Protein AF-A0A7V2SXX9-F1 (afdb_monomer_lite)

Secondary structure (DSSP, 8-state):
------------------------------------PPPHHHHHHHHHTT-EETTEETTSBPPHHHHHHHHHSEE---STTEEEEEETTEEEEEETTT-BEEEEEE--S---HHHHHHHHHHHHHHH-SPPS---TT--EEEEETTEE--TTS-HHHHHHHH-GGG--EEEE-

Radius of gyration: 22.62 Å; chains: 1; bounding box: 59×71×37 Å

Structure (mmCIF, N/CA/C/O backbone):
data_AF-A0A7V2SXX9-F1
#
_entry.id   AF-A0A7V2SXX9-F1
#
loop_
_atom_site.group_PDB
_atom_site.id
_atom_site.type_symbol
_atom_site.label_atom_id
_atom_site.label_alt_id
_atom_site.label_comp_id
_atom_site.label_asym_id
_atom_site.label_entity_id
_atom_site.label_seq_id
_atom_site.pdbx_PDB_ins_code
_atom_site.Cartn_x
_atom_site.Cartn_y
_atom_site.Cartn_z
_atom_site.occupancy
_atom_site.B_iso_or_equiv
_atom_site.auth_seq_id
_atom_site.auth_comp_id
_atom_site.auth_asym_id
_atom_site.auth_atom_id
_atom_site.pdbx_PDB_model_num
ATOM 1 N N . MET A 1 1 ? 40.581 57.495 -13.119 1.00 46.25 1 MET A N 1
ATOM 2 C CA . MET A 1 1 ? 40.027 56.381 -13.922 1.00 46.25 1 MET A CA 1
ATOM 3 C C . MET A 1 1 ? 39.264 55.454 -12.995 1.00 46.25 1 MET A C 1
ATOM 5 O O . MET A 1 1 ? 39.861 54.892 -12.086 1.00 46.25 1 MET A O 1
ATOM 9 N N . GLY A 1 2 ? 37.937 55.443 -13.142 1.00 42.16 2 GLY A N 1
ATOM 10 C CA . GLY A 1 2 ? 36.988 54.816 -12.222 1.00 42.16 2 GLY A CA 1
ATOM 11 C C . GLY A 1 2 ? 37.025 53.291 -12.258 1.00 42.16 2 GLY A C 1
ATOM 12 O O . GLY A 1 2 ? 37.187 52.682 -13.313 1.00 42.16 2 GLY A O 1
ATOM 13 N N . LYS A 1 3 ? 36.876 52.692 -11.077 1.00 48.25 3 LYS A N 1
ATOM 14 C CA . LYS A 1 3 ? 36.782 51.250 -10.861 1.00 48.25 3 LYS A CA 1
ATOM 15 C C . LYS A 1 3 ? 35.372 50.950 -10.355 1.00 48.25 3 LYS A C 1
ATOM 17 O O . LYS A 1 3 ? 35.156 50.867 -9.150 1.00 48.25 3 LYS A O 1
ATOM 22 N N . ASP A 1 4 ? 34.423 50.803 -11.275 1.00 49.88 4 ASP A N 1
ATOM 23 C CA . ASP A 1 4 ? 33.046 50.426 -10.945 1.00 49.88 4 ASP A CA 1
ATOM 24 C C . ASP A 1 4 ? 32.873 48.902 -10.914 1.00 49.88 4 ASP A C 1
ATOM 26 O O . ASP A 1 4 ? 32.734 48.212 -11.918 1.00 49.88 4 ASP A O 1
ATOM 30 N N . MET A 1 5 ? 32.959 48.376 -9.694 1.00 47.44 5 MET A N 1
ATOM 31 C CA . MET A 1 5 ? 31.846 47.740 -8.984 1.00 47.44 5 MET A CA 1
ATOM 32 C C . MET A 1 5 ? 30.795 46.967 -9.811 1.00 47.44 5 MET A C 1
ATOM 34 O O . MET A 1 5 ? 29.835 47.555 -10.291 1.00 47.44 5 MET A O 1
ATOM 38 N N . ARG A 1 6 ? 30.843 45.624 -9.757 1.00 45.94 6 ARG A N 1
ATOM 39 C CA . ARG A 1 6 ? 29.652 44.785 -9.485 1.00 45.94 6 ARG A CA 1
ATOM 40 C C . ARG A 1 6 ? 30.017 43.593 -8.601 1.00 45.94 6 ARG A C 1
ATOM 42 O O . ARG A 1 6 ? 30.535 42.578 -9.052 1.00 45.94 6 ARG A O 1
ATOM 49 N N . ARG A 1 7 ? 29.717 43.747 -7.309 1.00 45.56 7 ARG A N 1
ATOM 50 C CA . ARG A 1 7 ? 29.509 42.651 -6.357 1.00 45.56 7 ARG A CA 1
ATOM 51 C C . ARG A 1 7 ? 28.133 42.053 -6.651 1.00 45.56 7 ARG A C 1
ATOM 53 O O . ARG A 1 7 ? 27.142 42.737 -6.404 1.00 45.56 7 ARG A O 1
ATOM 60 N N . ASN A 1 8 ? 28.053 40.807 -7.110 1.00 40.28 8 ASN A N 1
ATOM 61 C CA . ASN A 1 8 ? 26.793 40.071 -7.031 1.00 40.28 8 ASN A CA 1
ATOM 62 C C . ASN A 1 8 ? 26.689 39.423 -5.652 1.00 40.28 8 ASN A C 1
ATOM 64 O O . ASN A 1 8 ? 27.526 38.622 -5.243 1.00 40.28 8 ASN A O 1
ATOM 68 N N . LYS A 1 9 ? 25.684 39.890 -4.913 1.00 38.94 9 LYS A N 1
ATOM 69 C CA . LYS A 1 9 ? 25.342 39.468 -3.562 1.00 38.94 9 LYS A CA 1
ATOM 70 C C . LYS A 1 9 ? 24.629 38.115 -3.591 1.00 38.94 9 LYS A C 1
ATOM 72 O O . LYS A 1 9 ? 23.892 37.792 -4.514 1.00 38.94 9 LYS A O 1
ATOM 77 N N . ILE A 1 10 ? 24.879 37.386 -2.515 1.00 48.47 10 ILE A N 1
ATOM 78 C CA . ILE A 1 10 ? 24.287 36.132 -2.065 1.00 48.47 10 ILE A CA 1
ATOM 79 C C . ILE A 1 10 ? 22.757 36.266 -1.984 1.00 48.47 10 ILE A C 1
ATOM 81 O O . ILE A 1 10 ? 22.265 37.270 -1.471 1.00 48.47 10 ILE A O 1
ATOM 85 N N . VAL A 1 11 ? 22.019 35.230 -2.394 1.00 40.06 11 VAL A N 1
ATOM 86 C CA . VAL A 1 11 ? 20.637 35.005 -1.943 1.00 40.06 11 VAL A CA 1
ATOM 87 C C . VAL A 1 11 ? 20.553 33.584 -1.381 1.00 40.06 11 VAL A C 1
ATOM 89 O O . VAL A 1 11 ? 20.564 32.630 -2.158 1.00 40.06 11 VAL A O 1
ATOM 92 N N . PRO A 1 12 ? 20.491 33.398 -0.051 1.00 40.50 12 PRO A N 1
ATOM 93 C CA . PRO A 1 12 ? 20.003 32.154 0.512 1.00 40.50 12 PRO A CA 1
ATOM 94 C C . PRO A 1 12 ? 18.475 32.198 0.416 1.00 40.50 12 PRO A C 1
ATOM 96 O O . PRO A 1 12 ? 17.836 33.084 0.984 1.00 40.50 12 PRO A O 1
ATOM 99 N N . LEU A 1 13 ? 17.881 31.273 -0.335 1.00 33.53 13 LEU A N 1
ATOM 100 C CA . LEU A 1 13 ? 16.430 31.124 -0.383 1.00 33.53 13 LEU A CA 1
ATOM 101 C C . LEU A 1 13 ? 15.971 30.509 0.947 1.00 33.53 13 LEU A C 1
ATOM 103 O O . LEU A 1 13 ? 15.867 29.295 1.096 1.00 33.53 13 LEU A O 1
ATOM 107 N N . ALA A 1 14 ? 15.768 31.371 1.941 1.00 34.66 14 ALA A N 1
ATOM 108 C CA . ALA A 1 14 ? 15.063 31.041 3.164 1.00 34.66 14 ALA A CA 1
ATOM 109 C C . ALA A 1 14 ? 13.606 30.735 2.797 1.00 34.66 14 ALA A C 1
ATOM 111 O O . ALA A 1 14 ? 12.872 31.615 2.346 1.00 34.66 14 ALA A O 1
ATOM 112 N N . ILE A 1 15 ? 13.195 29.477 2.948 1.00 33.88 15 ILE A N 1
ATOM 113 C CA . ILE A 1 15 ? 11.790 29.101 2.815 1.00 33.88 15 ILE A CA 1
ATOM 114 C C . ILE A 1 15 ? 11.061 29.601 4.065 1.00 33.88 15 ILE A C 1
ATOM 116 O O . ILE A 1 15 ? 11.401 29.263 5.197 1.00 33.88 15 ILE A O 1
ATOM 120 N N . LEU A 1 16 ? 10.090 30.467 3.804 1.00 28.20 16 LEU A N 1
ATOM 121 C CA . LEU A 1 16 ? 9.235 31.177 4.738 1.00 28.20 16 LEU A CA 1
ATOM 122 C C . LEU A 1 16 ? 8.385 30.191 5.561 1.00 28.20 16 LEU A C 1
ATOM 124 O O . LEU A 1 16 ? 7.586 29.441 5.003 1.00 28.20 16 LEU A O 1
ATOM 128 N N . ILE A 1 17 ? 8.520 30.221 6.887 1.00 36.28 17 ILE A N 1
ATOM 129 C CA . ILE A 1 17 ? 7.541 29.638 7.812 1.00 36.28 17 ILE A CA 1
ATOM 130 C C . ILE A 1 17 ? 6.468 30.704 8.043 1.00 36.28 17 ILE A C 1
ATOM 132 O O . ILE A 1 17 ? 6.741 31.729 8.664 1.00 36.28 17 ILE A O 1
ATOM 136 N N . ALA A 1 18 ? 5.255 30.471 7.545 1.00 28.77 18 ALA A N 1
ATOM 137 C CA . ALA A 1 18 ? 4.092 31.285 7.877 1.00 28.77 18 ALA A CA 1
ATOM 138 C C . ALA A 1 18 ? 3.266 30.570 8.956 1.00 28.77 18 ALA A C 1
ATOM 140 O O . ALA A 1 18 ? 2.564 29.600 8.681 1.00 28.77 18 ALA A O 1
ATOM 141 N N . ILE A 1 19 ? 3.373 31.058 10.193 1.00 41.44 19 ILE A N 1
ATOM 142 C CA . ILE A 1 19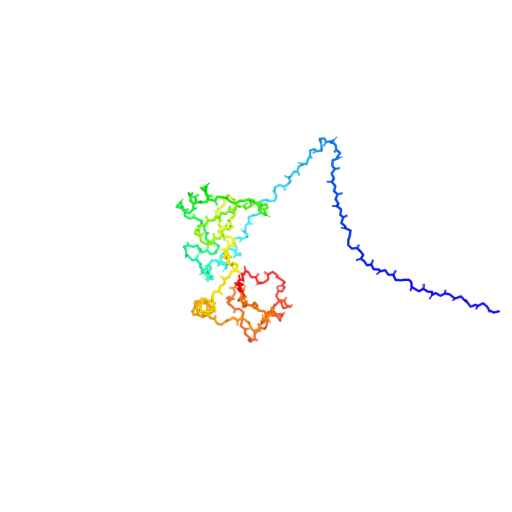 ? 2.403 30.809 11.265 1.00 41.44 19 ILE A CA 1
ATOM 143 C C . ILE A 1 19 ? 1.340 31.902 11.141 1.00 41.44 19 ILE A C 1
ATOM 145 O O . ILE A 1 19 ? 1.677 33.084 11.153 1.00 41.44 19 ILE A O 1
ATOM 149 N N . LEU A 1 20 ? 0.067 31.522 11.041 1.00 29.77 20 LEU A N 1
ATOM 150 C CA . LEU A 1 20 ? -1.057 32.458 11.041 1.00 29.77 20 LEU A CA 1
ATOM 151 C C . LEU A 1 20 ? -2.074 32.014 12.094 1.00 29.77 20 LEU A C 1
ATOM 153 O O . LEU A 1 20 ? -2.751 31.003 11.926 1.00 29.77 20 LEU A O 1
ATOM 157 N N . PHE A 1 21 ? -2.167 32.787 13.179 1.00 34.12 21 PHE A N 1
ATOM 158 C CA . PHE A 1 21 ? -3.283 32.750 14.120 1.00 34.12 21 PHE A CA 1
ATOM 159 C C . PHE A 1 21 ? -4.066 34.073 14.041 1.00 34.12 21 PHE A C 1
ATOM 161 O O . PHE A 1 21 ? -3.534 35.139 14.329 1.00 34.12 21 PHE A O 1
ATOM 168 N N . ILE A 1 22 ? -5.342 33.912 13.670 1.00 42.69 22 ILE A N 1
ATOM 169 C CA . ILE A 1 22 ? -6.562 34.669 14.009 1.00 42.69 22 ILE A CA 1
ATOM 170 C C . ILE A 1 22 ? -6.659 36.144 13.582 1.00 42.69 22 ILE A C 1
ATOM 172 O O . ILE A 1 22 ? -6.165 37.055 14.236 1.00 42.69 22 ILE A O 1
ATOM 176 N N . GLY A 1 23 ? -7.513 36.366 12.580 1.00 32.94 23 GLY A N 1
ATOM 177 C CA . GLY A 1 23 ? -8.318 37.574 12.418 1.00 32.94 23 GLY A CA 1
ATOM 178 C C . GLY A 1 23 ? -9.747 37.159 12.062 1.00 32.94 23 GLY A C 1
ATOM 179 O O . GLY A 1 23 ? -9.972 36.510 11.044 1.00 32.94 23 GLY A O 1
ATOM 180 N N . ASN A 1 24 ? -10.695 37.471 12.943 1.00 50.12 24 ASN A N 1
ATOM 181 C CA . ASN A 1 24 ? -12.099 37.078 12.869 1.00 50.12 24 ASN A CA 1
ATOM 182 C C . ASN A 1 24 ? -12.809 37.818 11.718 1.00 50.12 24 ASN A C 1
ATOM 184 O O . ASN A 1 24 ? -13.173 38.982 11.861 1.00 50.12 24 ASN A O 1
ATOM 188 N N . THR A 1 25 ? -12.999 37.157 10.577 1.00 43.69 25 THR A N 1
ATOM 189 C CA . THR A 1 25 ? -13.922 37.600 9.521 1.00 43.69 25 THR A CA 1
ATOM 190 C C . THR A 1 25 ? -14.686 36.382 9.004 1.00 43.69 25 THR A C 1
ATOM 192 O O . THR A 1 25 ? -14.063 35.341 8.778 1.00 43.69 25 THR A O 1
ATOM 195 N N . PRO A 1 26 ? -16.018 36.453 8.814 1.00 45.38 26 PRO A N 1
ATOM 196 C CA . PRO A 1 26 ? -16.757 35.388 8.158 1.00 45.38 26 PRO A CA 1
ATOM 197 C C . PRO A 1 26 ? -16.510 35.513 6.654 1.00 45.38 26 PRO A C 1
ATOM 199 O O . PRO A 1 26 ? -17.346 35.998 5.896 1.00 45.38 26 PRO A O 1
ATOM 202 N N . LEU A 1 27 ? -15.315 35.120 6.218 1.00 41.69 27 LEU A N 1
ATOM 203 C CA . LEU A 1 27 ? -15.075 34.858 4.813 1.00 41.69 27 LEU A CA 1
ATOM 204 C C . LEU A 1 27 ? -15.810 33.551 4.517 1.00 41.69 27 LEU A C 1
ATOM 206 O O . LEU A 1 27 ? -15.407 32.493 5.004 1.00 41.69 27 LEU A O 1
ATOM 210 N N . LEU A 1 28 ? -16.916 33.631 3.768 1.00 44.75 28 LEU A N 1
ATOM 211 C CA . LEU A 1 28 ? -17.503 32.469 3.108 1.00 44.75 28 LEU A CA 1
ATOM 212 C C . LEU A 1 28 ? -16.416 31.866 2.212 1.00 44.75 28 LEU A C 1
ATOM 214 O O . LEU A 1 28 ? -16.252 32.234 1.051 1.00 44.75 28 LEU A O 1
ATOM 218 N N . SER A 1 29 ? -15.635 30.954 2.780 1.00 44.16 29 SER A N 1
ATOM 219 C CA . SER A 1 29 ? -14.837 30.025 2.013 1.00 44.16 29 SER A CA 1
ATOM 220 C C . SER A 1 29 ? -15.845 29.079 1.384 1.00 44.16 29 SER A C 1
ATOM 222 O O . SER A 1 29 ? -16.370 28.176 2.035 1.00 44.16 29 SER A O 1
ATOM 224 N N . ALA A 1 30 ? -16.168 29.326 0.116 1.00 43.25 30 ALA A N 1
ATOM 225 C CA . ALA A 1 30 ? -16.603 28.256 -0.755 1.00 43.25 30 ALA A CA 1
ATOM 226 C C . ALA A 1 30 ? -15.429 27.273 -0.807 1.00 43.25 30 ALA A C 1
ATOM 228 O O . ALA A 1 30 ? -14.519 27.406 -1.624 1.00 43.25 30 ALA A O 1
ATOM 229 N N . ALA A 1 31 ? -15.404 26.345 0.150 1.00 37.00 31 ALA A N 1
ATOM 230 C CA . ALA A 1 31 ? -14.594 25.155 0.068 1.00 37.00 31 ALA A CA 1
ATOM 231 C C . ALA A 1 31 ? -15.108 24.419 -1.165 1.00 37.00 31 ALA A C 1
ATOM 233 O O . ALA A 1 31 ? -16.109 23.711 -1.111 1.00 37.00 31 ALA A O 1
ATOM 234 N N . SER A 1 32 ? -14.473 24.665 -2.307 1.00 37.81 32 SER A N 1
ATOM 235 C CA . SER A 1 32 ? -14.586 23.797 -3.461 1.00 37.81 32 SER A CA 1
ATOM 236 C C . SER A 1 32 ? -14.103 22.432 -2.993 1.00 37.81 32 SER A C 1
ATOM 238 O O . SER A 1 32 ? -12.900 22.188 -2.877 1.00 37.81 32 SER A O 1
ATOM 240 N N . THR A 1 33 ? -15.059 21.584 -2.621 1.00 40.62 33 THR A N 1
ATOM 241 C CA . THR A 1 33 ? -14.867 20.160 -2.419 1.00 40.62 33 THR A CA 1
ATOM 242 C C . THR A 1 33 ? -14.393 19.629 -3.758 1.00 40.62 33 THR A C 1
ATOM 244 O O . THR A 1 33 ? -15.183 19.405 -4.671 1.00 40.62 33 THR A O 1
ATOM 247 N N . VAL A 1 34 ? -13.077 19.526 -3.924 1.00 45.22 34 VAL A N 1
ATOM 248 C CA . VAL A 1 34 ? -12.530 18.666 -4.962 1.00 45.22 34 VAL A CA 1
ATOM 249 C C . VAL A 1 34 ? -13.013 17.280 -4.566 1.00 45.22 34 VAL A C 1
ATOM 251 O O . VAL A 1 34 ? -12.506 16.721 -3.594 1.00 45.22 34 VAL A O 1
ATOM 254 N N . ASP A 1 35 ? -14.046 16.785 -5.249 1.00 51.59 35 ASP A N 1
ATOM 255 C CA . ASP A 1 35 ? -14.411 15.374 -5.230 1.00 51.59 35 ASP A CA 1
ATOM 256 C C . ASP A 1 35 ? -13.171 14.627 -5.717 1.00 51.59 35 ASP A C 1
ATOM 258 O O . ASP A 1 35 ? -12.909 14.511 -6.916 1.00 51.59 35 ASP A O 1
ATOM 262 N N . SER A 1 36 ? -12.322 14.222 -4.775 1.00 56.19 36 SER A N 1
ATOM 263 C CA . SER A 1 36 ? -11.071 13.531 -5.044 1.00 56.19 36 SER A CA 1
ATOM 264 C C . SER A 1 36 ? -11.394 12.080 -5.349 1.00 56.19 36 SER A C 1
ATOM 266 O O . SER A 1 36 ? -11.064 11.201 -4.565 1.00 56.19 36 SER A O 1
ATOM 268 N N . LYS A 1 37 ? -12.109 11.853 -6.451 1.00 74.62 37 LYS A N 1
ATOM 269 C CA . LYS A 1 37 ? -12.450 10.519 -6.920 1.00 74.62 37 LYS A CA 1
ATOM 270 C C . LYS A 1 37 ? -11.275 9.967 -7.711 1.00 74.62 37 LYS A C 1
ATOM 272 O O . LYS A 1 37 ? -10.832 10.591 -8.679 1.00 74.62 37 LYS A O 1
ATOM 277 N N . ILE A 1 38 ? -10.785 8.795 -7.323 1.00 80.94 38 ILE A N 1
ATOM 278 C CA . ILE A 1 38 ? -9.730 8.097 -8.065 1.00 80.94 38 ILE A CA 1
ATOM 279 C C . ILE A 1 38 ? -10.195 7.870 -9.522 1.00 80.94 38 ILE A C 1
ATOM 281 O O . ILE A 1 38 ? -11.291 7.327 -9.741 1.00 80.94 38 ILE A O 1
ATOM 285 N N . PRO A 1 39 ? -9.394 8.268 -10.535 1.00 87.25 39 PRO A N 1
ATOM 286 C CA . PRO A 1 39 ? -9.703 8.001 -11.937 1.00 87.25 39 PRO A CA 1
ATOM 287 C C . PRO A 1 39 ? -9.930 6.506 -12.182 1.00 87.25 39 PRO A C 1
ATOM 289 O O . PRO A 1 39 ? -9.156 5.673 -11.719 1.00 87.25 39 PRO A O 1
ATOM 292 N N . GLN A 1 40 ? -10.989 6.155 -12.914 1.00 88.50 40 GLN A N 1
ATOM 293 C CA . GLN A 1 40 ? -11.406 4.754 -13.059 1.00 88.50 40 GLN A CA 1
ATOM 294 C C . GLN A 1 40 ? -10.379 3.878 -13.777 1.00 88.50 40 GLN A C 1
ATOM 296 O O . GLN A 1 40 ? -10.255 2.706 -13.440 1.00 88.50 40 GLN A O 1
ATOM 301 N N . ASP A 1 41 ? -9.635 4.429 -14.732 1.00 87.88 41 ASP A N 1
ATOM 302 C CA . ASP A 1 41 ? -8.613 3.657 -15.442 1.00 87.88 41 ASP A CA 1
ATOM 303 C C . ASP A 1 41 ? -7.407 3.379 -14.536 1.00 87.88 41 ASP A C 1
ATOM 305 O O . ASP A 1 41 ? -7.015 2.226 -14.392 1.00 87.88 41 ASP A O 1
ATOM 309 N N . LEU A 1 42 ? -6.952 4.382 -13.772 1.00 88.12 42 LEU A N 1
ATOM 310 C CA . LEU A 1 42 ? -5.934 4.185 -12.733 1.00 88.12 42 LEU A CA 1
ATOM 311 C C . LEU A 1 42 ? -6.374 3.144 -11.691 1.00 88.12 42 LEU A C 1
ATOM 313 O O . LEU A 1 42 ? -5.573 2.323 -11.252 1.00 88.12 42 LEU A O 1
ATOM 317 N N . LEU A 1 43 ? -7.649 3.165 -11.291 1.00 91.38 43 LEU A N 1
ATOM 318 C CA . LEU A 1 43 ? -8.189 2.197 -10.341 1.00 91.38 43 LEU A CA 1
ATOM 319 C C . LEU A 1 43 ? -8.119 0.763 -10.882 1.00 91.38 43 LEU A C 1
ATOM 321 O O . LEU A 1 43 ? -7.723 -0.137 -10.145 1.00 91.38 43 LEU A O 1
ATOM 325 N N . LYS A 1 44 ? -8.475 0.550 -12.156 1.00 91.50 44 LYS A N 1
ATOM 326 C CA . LYS A 1 44 ? -8.378 -0.768 -12.803 1.00 91.50 44 LYS A CA 1
ATOM 327 C C . LYS A 1 44 ? -6.934 -1.255 -12.850 1.00 91.50 44 LYS A C 1
ATOM 329 O O . LYS A 1 44 ? -6.687 -2.410 -12.507 1.00 91.50 44 LYS A O 1
ATOM 334 N N . ASP A 1 45 ? -6.003 -0.377 -13.213 1.00 90.69 45 ASP A N 1
ATOM 335 C CA . ASP A 1 45 ? -4.582 -0.720 -13.285 1.00 90.69 45 ASP A CA 1
ATOM 336 C C . ASP A 1 45 ? -4.054 -1.131 -11.904 1.00 90.69 45 ASP A C 1
ATOM 338 O O . ASP A 1 45 ? -3.416 -2.171 -11.760 1.00 90.69 45 ASP A O 1
ATOM 342 N N . VAL A 1 46 ? -4.399 -0.379 -10.852 1.00 91.69 46 VAL A N 1
ATOM 343 C CA . VAL A 1 46 ? -4.015 -0.711 -9.469 1.00 91.69 46 VAL A CA 1
ATOM 344 C C . VAL A 1 46 ? -4.646 -2.029 -9.004 1.00 91.69 46 VAL A C 1
ATOM 346 O O . VAL A 1 46 ? -3.960 -2.853 -8.398 1.00 91.69 46 VAL A O 1
ATOM 349 N N . GLN A 1 47 ? -5.926 -2.270 -9.303 1.00 93.31 47 GLN A N 1
ATOM 350 C CA . GLN A 1 47 ? -6.612 -3.519 -8.947 1.00 93.31 47 GLN A CA 1
ATOM 351 C C . GLN A 1 47 ? -5.991 -4.742 -9.637 1.00 93.31 47 GLN A C 1
ATOM 353 O O . GLN A 1 47 ? -5.913 -5.815 -9.032 1.00 93.31 47 GLN A O 1
ATOM 358 N N . ALA A 1 48 ? -5.506 -4.591 -10.874 1.00 91.56 48 ALA A N 1
ATOM 359 C CA . ALA A 1 48 ? -4.847 -5.664 -11.615 1.00 91.56 48 ALA A CA 1
ATOM 360 C C . ALA A 1 48 ? -3.549 -6.143 -10.939 1.00 91.56 48 ALA A C 1
ATOM 362 O O . ALA A 1 48 ? -3.201 -7.320 -11.059 1.00 91.56 48 ALA A O 1
ATOM 363 N N . LEU A 1 49 ? -2.882 -5.273 -10.168 1.00 89.50 49 LEU A N 1
ATOM 364 C CA . LEU A 1 49 ? -1.672 -5.615 -9.414 1.00 89.50 49 LEU A CA 1
ATOM 365 C C . LEU A 1 49 ? -1.942 -6.539 -8.219 1.00 89.50 49 LEU A C 1
ATOM 367 O O . LEU A 1 49 ? -1.017 -7.202 -7.753 1.00 89.50 49 LEU A O 1
ATOM 371 N N . LYS A 1 50 ? -3.182 -6.577 -7.704 1.00 91.00 50 LYS A N 1
ATOM 372 C CA . LYS A 1 50 ? -3.600 -7.419 -6.564 1.00 91.00 50 LYS A CA 1
ATOM 373 C C . LYS A 1 50 ? -2.672 -7.300 -5.343 1.00 91.00 50 LYS A C 1
ATOM 375 O O . LYS A 1 50 ? -2.363 -8.292 -4.685 1.00 91.00 50 LYS A O 1
ATOM 380 N N . LEU A 1 51 ? -2.212 -6.085 -5.036 1.00 92.06 51 LEU A N 1
ATOM 381 C CA . LEU A 1 51 ? -1.315 -5.839 -3.904 1.00 92.06 51 LEU A CA 1
ATOM 382 C C . LEU A 1 51 ? -2.091 -5.966 -2.587 1.00 92.06 51 LEU A C 1
ATOM 384 O O . LEU A 1 51 ? -2.930 -5.122 -2.271 1.00 92.06 51 LEU A O 1
ATOM 388 N N . GLN A 1 52 ? -1.806 -7.024 -1.828 1.00 93.94 52 GLN A N 1
ATOM 389 C CA . GLN A 1 52 ? -2.536 -7.392 -0.614 1.00 93.94 52 GLN A CA 1
ATOM 390 C C . GLN A 1 52 ? -1.626 -7.403 0.621 1.00 93.94 52 GLN A C 1
ATOM 392 O O . GLN A 1 52 ? -0.463 -7.801 0.549 1.00 93.94 52 GLN A O 1
ATOM 397 N N . ARG A 1 53 ? -2.181 -7.022 1.778 1.00 93.50 53 ARG A N 1
ATOM 398 C CA . ARG A 1 53 ? -1.591 -7.270 3.102 1.00 93.50 53 ARG A CA 1
ATOM 399 C C . ARG A 1 53 ? -2.705 -7.515 4.120 1.00 93.50 53 ARG A C 1
ATOM 401 O O . ARG A 1 53 ? -3.615 -6.698 4.251 1.00 93.50 53 ARG A O 1
ATOM 408 N N . GLY A 1 54 ? -2.623 -8.632 4.846 1.00 92.62 54 GLY A N 1
ATOM 409 C CA . GLY A 1 54 ? -3.756 -9.116 5.642 1.00 92.62 54 GLY A CA 1
ATOM 410 C C . GLY A 1 54 ? -4.974 -9.344 4.743 1.00 92.62 54 GLY A C 1
ATOM 411 O O . GLY A 1 54 ? -4.824 -9.843 3.627 1.00 92.62 54 GLY A O 1
ATOM 412 N N . ASP A 1 55 ? -6.144 -8.896 5.187 1.00 95.81 55 ASP A N 1
ATOM 413 C CA . ASP A 1 55 ? -7.401 -9.009 4.432 1.00 95.81 55 ASP A CA 1
ATOM 414 C C . ASP A 1 55 ? -7.697 -7.778 3.551 1.00 95.81 55 ASP A C 1
ATOM 416 O O . ASP A 1 55 ? -8.788 -7.638 2.997 1.00 95.81 55 ASP A O 1
ATOM 420 N N . TYR A 1 56 ? -6.729 -6.866 3.407 1.00 97.56 56 TYR A N 1
ATOM 421 C CA . TYR A 1 56 ? -6.879 -5.626 2.648 1.00 97.56 56 TYR A CA 1
ATOM 422 C C . TYR A 1 56 ? -6.141 -5.705 1.316 1.00 97.56 56 TYR A C 1
ATOM 424 O O . TYR A 1 56 ? -4.962 -6.062 1.263 1.00 97.56 56 TYR A O 1
ATOM 432 N N . VAL A 1 57 ? -6.825 -5.310 0.242 1.00 96.56 57 VAL A N 1
ATOM 433 C CA . VAL A 1 57 ? -6.275 -5.256 -1.118 1.00 96.56 57 VAL A CA 1
ATOM 434 C C . VAL A 1 57 ? -6.318 -3.816 -1.612 1.00 96.56 57 VAL A C 1
ATOM 436 O O . VAL A 1 57 ? -7.360 -3.162 -1.558 1.00 96.56 57 VAL A O 1
ATOM 439 N N . LEU A 1 58 ? -5.182 -3.315 -2.095 1.00 95.31 58 LEU A N 1
ATOM 440 C CA . LEU A 1 58 ? -5.068 -1.962 -2.629 1.00 95.31 58 LEU A CA 1
ATOM 441 C C . LEU A 1 58 ? -6.011 -1.768 -3.827 1.00 95.31 58 LEU A C 1
ATOM 443 O O . LEU A 1 58 ? -6.076 -2.614 -4.717 1.00 95.31 58 LEU A O 1
ATOM 447 N N . GLY A 1 59 ? -6.745 -0.654 -3.852 1.00 95.50 59 GLY A N 1
ATOM 448 C CA . GLY A 1 59 ? -7.708 -0.350 -4.912 1.00 95.50 59 GLY A CA 1
ATOM 449 C C . GLY A 1 59 ? -9.046 -1.091 -4.797 1.00 95.50 59 GLY A C 1
ATOM 450 O O . GLY A 1 59 ? -9.938 -0.839 -5.604 1.00 95.50 59 GLY A O 1
ATOM 451 N N . MET A 1 60 ? -9.239 -1.966 -3.808 1.00 97.44 60 MET A N 1
ATOM 452 C CA . MET A 1 60 ? -10.524 -2.636 -3.578 1.00 97.44 60 MET A CA 1
ATOM 453 C C . MET A 1 60 ? -11.358 -1.885 -2.529 1.00 97.44 60 MET A C 1
ATOM 455 O O . MET A 1 60 ? -10.787 -1.275 -1.620 1.00 97.44 60 MET A O 1
ATOM 459 N N . PRO A 1 61 ? -12.701 -1.896 -2.634 1.00 97.19 61 PRO A N 1
ATOM 460 C CA . PRO A 1 61 ? -13.561 -1.351 -1.592 1.00 97.19 61 PRO A CA 1
ATOM 461 C C . PRO A 1 61 ? -13.480 -2.200 -0.320 1.00 97.19 61 PRO A C 1
ATOM 463 O O . PRO A 1 61 ? -13.360 -3.425 -0.388 1.00 97.19 61 PRO A O 1
ATOM 466 N N . LEU A 1 62 ? -13.591 -1.550 0.838 1.00 98.06 62 LEU A N 1
ATOM 467 C CA . LEU A 1 62 ? -13.705 -2.233 2.124 1.00 98.06 62 LEU A CA 1
ATOM 468 C C . LEU A 1 62 ? -14.966 -3.103 2.182 1.00 98.06 62 LEU A C 1
ATOM 470 O O . LEU A 1 62 ? -16.039 -2.702 1.721 1.00 98.06 62 LEU A O 1
ATOM 474 N N . THR A 1 63 ? -14.855 -4.273 2.811 1.00 98.19 63 THR A N 1
ATOM 475 C CA . THR A 1 63 ? -16.019 -5.114 3.121 1.00 98.19 63 THR A CA 1
ATOM 476 C C . THR A 1 63 ? -16.870 -4.485 4.227 1.00 98.19 63 THR A C 1
ATOM 478 O O . THR A 1 63 ? -16.420 -3.608 4.969 1.00 98.19 63 THR A O 1
ATOM 481 N N . SER A 1 64 ? -18.111 -4.9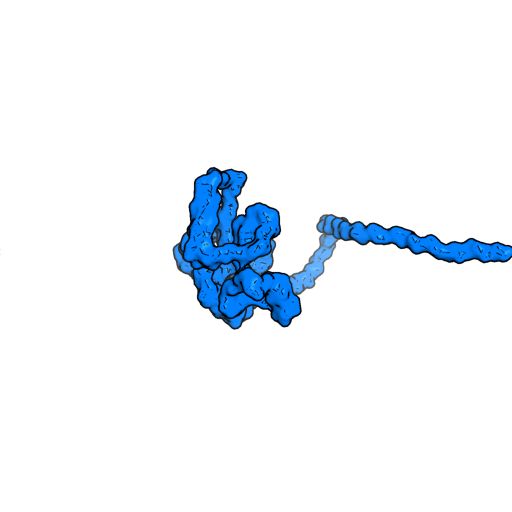54 4.389 1.00 97.88 64 SER A N 1
ATOM 482 C CA . SER A 1 64 ? -18.974 -4.506 5.490 1.00 97.88 64 SER A CA 1
ATOM 483 C C . SER A 1 64 ? -18.336 -4.740 6.862 1.00 97.88 64 SER A C 1
ATOM 485 O O . SER A 1 64 ? -18.428 -3.881 7.731 1.00 97.88 64 SER A O 1
ATOM 487 N N . GLU A 1 65 ? -17.633 -5.857 7.041 1.00 97.69 65 GLU A N 1
ATOM 488 C CA . GLU A 1 65 ? -16.921 -6.185 8.280 1.00 97.69 65 GLU A CA 1
ATOM 489 C C . GLU A 1 65 ? -15.770 -5.205 8.541 1.00 97.69 65 GLU A C 1
ATOM 491 O O . GLU A 1 65 ? -15.648 -4.663 9.639 1.00 97.69 65 GLU A O 1
ATOM 496 N N . GLN A 1 66 ? -14.979 -4.891 7.513 1.00 98.38 66 GLN A N 1
ATOM 497 C CA . GLN A 1 66 ? -13.890 -3.917 7.610 1.00 98.38 66 GLN A CA 1
ATOM 498 C C . GLN A 1 66 ? -14.405 -2.497 7.885 1.00 98.38 66 GLN A C 1
ATOM 500 O O . GLN A 1 66 ? -13.762 -1.732 8.603 1.00 98.38 66 GLN A O 1
ATOM 505 N N . LEU A 1 67 ? -15.585 -2.137 7.371 1.00 98.19 67 LEU A N 1
ATOM 506 C CA . LEU A 1 67 ? -16.233 -0.862 7.687 1.00 98.19 67 LEU A CA 1
ATOM 507 C C . LEU A 1 67 ? -16.668 -0.778 9.154 1.00 98.19 67 LEU A C 1
ATOM 509 O O . LEU A 1 67 ? -16.566 0.291 9.758 1.00 98.19 67 LEU A O 1
ATOM 513 N N . GLU A 1 68 ? -17.113 -1.881 9.757 1.00 98.06 68 GLU A N 1
ATOM 514 C CA . GLU A 1 68 ? -17.404 -1.914 11.195 1.00 98.06 68 GLU A CA 1
ATOM 515 C C . GLU A 1 68 ? -16.129 -1.761 12.035 1.00 98.06 68 GLU A C 1
ATOM 517 O O . GLU A 1 68 ? -16.111 -0.996 13.006 1.00 98.06 68 GLU A O 1
ATOM 522 N N . VAL A 1 69 ? -15.026 -2.395 11.620 1.00 98.06 69 VAL A N 1
ATOM 523 C CA . VAL A 1 69 ? -13.704 -2.169 12.230 1.00 98.06 69 VAL A CA 1
ATOM 524 C C . VAL A 1 69 ? -13.305 -0.698 12.110 1.00 98.06 69 VAL A C 1
ATOM 526 O O . VAL A 1 69 ? -12.902 -0.090 13.105 1.00 98.06 69 VAL A O 1
ATOM 529 N N . ALA A 1 70 ? -13.492 -0.091 10.935 1.00 97.44 70 ALA A N 1
ATOM 530 C CA . ALA A 1 70 ? -13.155 1.306 10.690 1.00 97.44 70 ALA A CA 1
ATOM 531 C C . ALA A 1 70 ? -13.923 2.279 11.593 1.00 97.44 70 ALA A C 1
ATOM 533 O O . ALA A 1 70 ? -13.332 3.223 12.122 1.00 97.44 70 ALA A O 1
ATOM 534 N N . LYS A 1 71 ? -15.217 2.028 11.830 1.00 96.94 71 LYS A N 1
ATOM 535 C CA . LYS A 1 71 ? -16.039 2.827 12.755 1.00 96.94 71 LYS A CA 1
ATOM 536 C C . LYS A 1 71 ? -15.541 2.733 14.195 1.00 96.94 71 LYS A C 1
ATOM 538 O O . LYS A 1 71 ? -15.539 3.731 14.911 1.00 96.94 71 LYS A O 1
ATOM 543 N N . LYS A 1 72 ? -15.118 1.542 14.625 1.00 97.88 72 LYS A N 1
ATOM 544 C CA . LYS A 1 72 ? -14.685 1.282 16.006 1.00 97.88 72 LYS A CA 1
ATOM 545 C C . LYS A 1 72 ? -13.260 1.759 16.290 1.00 97.88 72 LYS A C 1
ATOM 547 O O . LYS A 1 72 ? -12.971 2.204 17.398 1.00 97.88 72 LYS A O 1
ATOM 552 N N . HIS A 1 73 ? -12.376 1.658 15.302 1.00 97.75 73 HIS A N 1
ATOM 553 C CA . HIS A 1 73 ? -10.938 1.890 15.437 1.00 97.75 73 HIS A CA 1
ATOM 554 C C . HIS A 1 73 ? -10.441 3.032 14.540 1.00 97.75 73 HIS A C 1
ATOM 556 O O . HIS A 1 73 ? -9.310 3.011 14.045 1.00 97.75 73 HIS A O 1
ATOM 562 N N . GLY A 1 74 ? -11.291 4.041 14.339 1.00 96.81 74 GLY A N 1
ATOM 563 C CA . GLY A 1 74 ? -10.975 5.239 13.571 1.00 96.81 74 GLY A CA 1
ATOM 564 C C . GLY A 1 74 ? -9.764 5.998 14.122 1.00 96.81 74 GLY A C 1
ATOM 565 O O . GLY A 1 74 ? -9.543 6.091 15.330 1.00 96.81 74 GLY A O 1
ATOM 566 N N . LEU A 1 75 ? -8.976 6.559 13.212 1.00 96.19 75 LEU A N 1
ATOM 567 C CA . LEU A 1 75 ? -7.812 7.390 13.495 1.00 96.19 75 LEU A CA 1
ATOM 568 C C . LEU A 1 75 ? -8.043 8.815 12.972 1.00 96.19 75 LEU A C 1
ATOM 570 O O . LEU A 1 75 ? -8.831 9.015 12.046 1.00 96.19 75 LEU A O 1
ATOM 574 N N . PRO A 1 76 ? -7.317 9.822 13.497 1.00 93.81 76 PRO A N 1
ATOM 575 C CA . PRO A 1 76 ? -7.398 11.180 12.975 1.00 93.81 76 PRO A CA 1
ATOM 576 C C . PRO A 1 76 ? -7.105 11.227 11.472 1.00 93.81 76 PRO A C 1
ATOM 578 O O . PRO A 1 76 ? -6.154 10.589 10.999 1.00 93.81 76 PRO A O 1
ATOM 581 N N . LYS A 1 77 ? -7.911 12.004 10.746 1.00 89.50 77 LYS A N 1
ATOM 582 C CA . LYS A 1 77 ? -7.777 12.236 9.305 1.00 89.50 77 LYS A CA 1
ATOM 583 C C . LYS A 1 77 ? -6.452 12.928 8.986 1.00 89.50 77 LYS A C 1
ATOM 585 O O . LYS A 1 77 ? -6.046 13.851 9.687 1.00 89.50 77 LYS A O 1
ATOM 590 N N . THR A 1 78 ? -5.790 12.485 7.920 1.00 83.69 78 THR A N 1
ATOM 591 C CA . THR A 1 78 ? -4.508 13.051 7.454 1.00 83.69 78 THR A CA 1
ATOM 592 C C . THR A 1 78 ? -4.593 13.699 6.077 1.00 83.69 78 THR A C 1
ATOM 594 O O . THR A 1 78 ? -3.707 14.470 5.726 1.00 83.69 78 THR A O 1
ATOM 597 N N . ALA A 1 79 ? -5.638 13.409 5.301 1.00 88.00 79 ALA A N 1
ATOM 598 C CA . ALA A 1 79 ? -5.862 13.979 3.977 1.00 88.00 79 ALA A CA 1
ATOM 599 C C . ALA A 1 79 ? -7.361 14.180 3.725 1.00 88.00 79 ALA A C 1
ATOM 601 O O . ALA A 1 79 ? -8.174 13.372 4.175 1.00 88.00 79 ALA A O 1
ATOM 602 N N . SER A 1 80 ? -7.729 15.251 3.013 1.00 90.06 80 SER A N 1
ATOM 603 C CA . SER A 1 80 ? -9.115 15.482 2.577 1.00 90.06 80 SER A CA 1
ATOM 604 C C . SER A 1 80 ? -9.629 14.317 1.722 1.00 90.06 80 SER A C 1
ATOM 606 O O . SER A 1 80 ? -8.831 13.667 1.055 1.00 90.06 80 SER A O 1
ATOM 608 N N . GLY A 1 81 ? -10.935 14.043 1.764 1.00 91.44 81 GLY A N 1
ATOM 609 C CA . GLY A 1 81 ? -11.556 12.956 0.993 1.00 91.44 81 GLY A CA 1
ATOM 610 C C . GLY A 1 81 ? -11.164 11.537 1.425 1.00 91.44 81 GLY A C 1
ATOM 611 O O . GLY A 1 81 ? -11.421 10.588 0.693 1.00 91.44 81 GLY A O 1
ATOM 612 N N . THR A 1 82 ? -10.527 11.367 2.589 1.00 95.00 82 THR A N 1
ATOM 613 C CA . THR A 1 82 ? -10.114 10.050 3.098 1.00 95.00 82 THR A CA 1
ATOM 614 C C . THR A 1 82 ? -10.456 9.867 4.569 1.00 95.00 82 THR A C 1
ATOM 616 O O . THR A 1 82 ? -10.490 10.834 5.335 1.00 95.00 82 THR A O 1
ATOM 619 N N . PHE A 1 83 ? -10.631 8.615 4.977 1.00 96.19 83 PHE A N 1
ATOM 620 C CA . PHE A 1 83 ? -10.660 8.213 6.377 1.00 96.19 83 PHE A CA 1
ATOM 621 C C . PHE A 1 83 ? -9.581 7.168 6.650 1.00 96.19 83 PHE A C 1
ATOM 623 O O . PHE A 1 83 ? -9.085 6.494 5.745 1.00 96.19 83 PHE A O 1
ATOM 630 N N . ARG A 1 84 ? -9.184 7.065 7.919 1.00 97.44 84 ARG A N 1
ATOM 631 C CA . ARG A 1 84 ? -8.121 6.165 8.362 1.00 97.44 84 ARG A CA 1
ATOM 632 C C . ARG A 1 84 ? -8.552 5.422 9.614 1.00 97.44 84 ARG A C 1
ATOM 634 O O . ARG A 1 84 ? -9.203 6.006 10.475 1.00 97.44 84 ARG A O 1
ATOM 641 N N . PHE A 1 85 ? -8.148 4.168 9.738 1.00 97.81 85 PHE A N 1
ATOM 642 C CA . PHE A 1 85 ? -8.433 3.340 10.905 1.00 97.81 85 PHE A CA 1
ATOM 643 C C . PHE A 1 85 ? -7.325 2.313 11.140 1.00 97.81 85 PHE A C 1
ATOM 645 O O . PHE A 1 85 ? -6.449 2.122 10.293 1.00 97.81 85 PHE A O 1
ATOM 652 N N . LYS A 1 86 ? -7.341 1.697 12.322 1.00 97.38 86 LYS A N 1
ATOM 653 C CA . LYS A 1 86 ? -6.419 0.628 12.707 1.00 97.38 86 LYS A CA 1
ATOM 654 C C . LYS A 1 86 ? -7.152 -0.715 12.735 1.00 97.38 86 LYS A C 1
ATOM 656 O O . LYS A 1 86 ? -8.261 -0.786 13.254 1.00 97.38 86 LYS A O 1
ATOM 661 N N . ASP A 1 87 ? -6.505 -1.763 12.243 1.00 97.25 87 ASP A N 1
ATOM 662 C CA . ASP A 1 87 ? -6.956 -3.149 12.372 1.00 97.25 87 ASP A CA 1
ATOM 663 C C . ASP A 1 87 ? -5.758 -4.050 12.692 1.00 97.25 87 ASP A C 1
ATOM 665 O O . ASP A 1 87 ? -4.828 -4.182 11.895 1.00 97.25 87 ASP A O 1
ATOM 669 N N . GLY A 1 88 ? -5.723 -4.604 13.906 1.00 94.25 88 GLY A N 1
ATOM 670 C CA . GLY A 1 88 ? -4.532 -5.280 14.421 1.00 94.25 88 GLY A CA 1
ATOM 671 C C . GLY A 1 88 ? -3.305 -4.361 14.377 1.00 94.25 88 GLY A C 1
ATOM 672 O O . GLY A 1 88 ? -3.324 -3.279 14.958 1.00 94.25 88 GLY A O 1
ATOM 673 N N . GLU A 1 89 ? -2.247 -4.770 13.677 1.00 92.56 89 GLU A N 1
ATOM 674 C CA . GLU A 1 89 ? -1.034 -3.957 13.468 1.00 92.56 89 GLU A CA 1
ATOM 675 C C . GLU A 1 89 ? -1.087 -3.079 12.208 1.00 92.56 89 GLU A C 1
ATOM 677 O O . GLU A 1 89 ? -0.207 -2.241 11.990 1.00 92.56 89 GLU A O 1
ATOM 682 N N . LEU A 1 90 ? -2.134 -3.228 11.392 1.00 96.12 90 LEU A N 1
ATOM 683 C CA . LEU A 1 90 ? -2.303 -2.478 10.157 1.00 96.12 90 LEU A CA 1
ATOM 684 C C . LEU A 1 90 ? -2.988 -1.135 10.412 1.00 96.12 90 LEU A C 1
ATOM 686 O O . LEU A 1 90 ? -3.914 -1.011 11.214 1.00 96.12 90 LEU A O 1
ATOM 690 N N . GLN A 1 91 ? -2.552 -0.118 9.679 1.00 96.81 91 GLN A N 1
ATOM 691 C CA . GLN A 1 91 ? -3.263 1.138 9.492 1.00 96.81 91 GLN A CA 1
ATOM 692 C C . GLN A 1 91 ? -3.698 1.240 8.037 1.00 96.81 91 GLN A C 1
ATOM 694 O O . GLN A 1 91 ? -2.868 1.153 7.124 1.00 96.81 91 GLN A O 1
ATOM 699 N N . ILE A 1 92 ? -4.993 1.460 7.845 1.00 97.75 92 ILE A N 1
ATOM 700 C CA . ILE A 1 92 ? -5.645 1.483 6.539 1.00 97.75 92 ILE A CA 1
ATOM 701 C C . ILE A 1 92 ? -6.146 2.893 6.269 1.00 97.75 92 ILE A C 1
ATOM 703 O O . ILE A 1 92 ? -6.757 3.512 7.141 1.00 97.75 92 ILE A O 1
ATOM 707 N N . VAL A 1 93 ? -5.897 3.398 5.064 1.00 97.25 93 VAL A N 1
ATOM 708 C CA . VAL A 1 93 ? -6.482 4.642 4.551 1.00 97.25 93 VAL A CA 1
ATOM 709 C C . VAL A 1 93 ? -7.398 4.292 3.389 1.00 97.25 93 VAL A C 1
ATOM 711 O O . VAL A 1 93 ? -6.975 3.575 2.482 1.00 97.25 93 VAL A O 1
ATOM 714 N N . ALA A 1 94 ? -8.621 4.816 3.401 1.00 96.81 94 ALA A N 1
ATOM 715 C CA . ALA A 1 94 ? -9.603 4.610 2.345 1.00 96.81 94 ALA A CA 1
ATOM 716 C C . ALA A 1 94 ? -10.253 5.927 1.891 1.00 96.81 94 ALA A C 1
ATOM 718 O O . ALA A 1 94 ? -10.307 6.898 2.651 1.00 96.81 94 ALA A O 1
ATOM 719 N N . GLU A 1 95 ? -10.724 5.960 0.643 1.00 95.00 95 GLU A N 1
ATOM 720 C CA . GLU A 1 95 ? -11.468 7.083 0.059 1.00 95.00 95 GLU A CA 1
ATOM 721 C C . GLU A 1 95 ? -12.846 7.217 0.727 1.00 95.00 95 GLU A C 1
ATOM 723 O O . GLU A 1 95 ? -13.582 6.238 0.871 1.00 95.00 95 GLU A O 1
ATOM 728 N N . GLU A 1 96 ? -13.221 8.433 1.117 1.00 92.94 96 GLU A N 1
ATOM 729 C CA . GLU A 1 96 ? -14.578 8.727 1.578 1.00 92.94 96 GLU A CA 1
ATOM 730 C C . GLU A 1 96 ? -15.577 8.570 0.418 1.00 92.94 96 GLU A C 1
ATOM 732 O O . GLU A 1 96 ? -15.327 8.982 -0.711 1.00 92.94 96 GLU A O 1
ATOM 737 N N . GLY A 1 97 ? -16.734 7.965 0.688 1.00 91.06 97 GLY A N 1
ATOM 738 C CA . GLY A 1 97 ? -17.797 7.764 -0.301 1.00 91.06 97 GLY A CA 1
ATOM 739 C C . GLY A 1 97 ? -17.707 6.430 -1.044 1.00 91.06 97 GLY A C 1
ATOM 740 O O . GLY A 1 97 ? -18.694 5.698 -1.064 1.00 91.06 97 GLY A O 1
ATOM 741 N N . SER A 1 98 ? -16.548 6.076 -1.609 1.00 94.12 98 SER A N 1
ATOM 742 C CA . SER A 1 98 ? -16.368 4.786 -2.306 1.00 94.12 98 SER A CA 1
ATOM 743 C C . SER A 1 98 ? -15.804 3.670 -1.424 1.00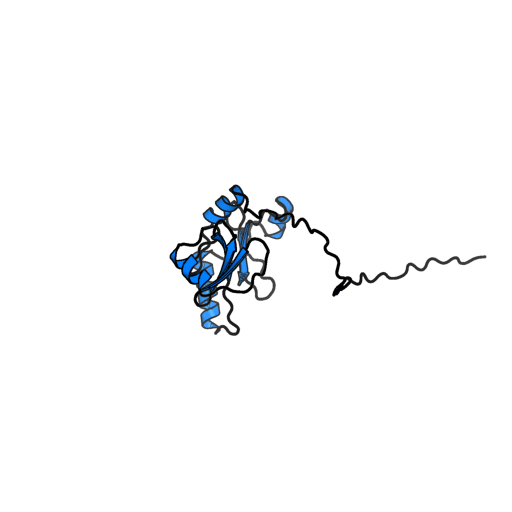 94.12 98 SER A C 1
ATOM 745 O O . SER A 1 98 ? -15.925 2.496 -1.772 1.00 94.12 98 SER A O 1
ATOM 747 N N . ASN A 1 99 ? -15.200 4.020 -0.282 1.00 96.38 99 ASN A N 1
ATOM 748 C CA . ASN A 1 99 ? -14.513 3.102 0.630 1.00 96.38 99 ASN A CA 1
ATOM 749 C C . ASN A 1 99 ? -13.359 2.319 -0.017 1.00 96.38 99 ASN A C 1
ATOM 751 O O . ASN A 1 99 ? -12.995 1.254 0.475 1.00 96.38 99 ASN A O 1
ATOM 755 N N . ILE A 1 100 ? -12.783 2.818 -1.112 1.00 96.88 100 ILE A N 1
ATOM 756 C CA . ILE A 1 100 ? -11.639 2.190 -1.784 1.00 96.88 100 ILE A CA 1
ATOM 757 C C . ILE A 1 100 ? -10.386 2.322 -0.919 1.00 96.88 100 ILE A C 1
ATOM 759 O O . ILE A 1 100 ? -10.054 3.423 -0.486 1.00 96.88 100 ILE A O 1
ATOM 763 N N . VAL A 1 101 ? -9.659 1.224 -0.705 1.00 97.38 101 VAL A N 1
ATOM 764 C CA . VAL A 1 101 ? -8.380 1.215 0.019 1.00 97.38 101 VAL A CA 1
ATOM 765 C C . VAL A 1 101 ? -7.292 1.912 -0.805 1.00 97.38 101 VAL A C 1
ATOM 767 O O . VAL A 1 101 ? -6.966 1.485 -1.912 1.00 97.38 101 VAL A O 1
ATOM 770 N N . ILE A 1 102 ? -6.694 2.960 -0.233 1.00 95.38 102 ILE A N 1
ATOM 771 C CA . ILE A 1 102 ? -5.652 3.800 -0.853 1.00 95.38 102 ILE A CA 1
ATOM 772 C C . ILE A 1 102 ? -4.267 3.502 -0.274 1.00 95.38 102 ILE A C 1
ATOM 774 O O . ILE A 1 102 ? -3.261 3.631 -0.968 1.00 95.38 102 ILE A O 1
ATOM 778 N N . ALA A 1 103 ? -4.184 3.135 1.005 1.00 95.75 103 ALA A N 1
ATOM 779 C CA . ALA A 1 103 ? -2.914 2.790 1.629 1.00 95.75 103 ALA A CA 1
ATOM 780 C C . ALA A 1 103 ? -3.097 1.744 2.724 1.00 95.75 103 ALA A C 1
ATOM 782 O O . ALA A 1 103 ? -4.056 1.793 3.495 1.00 95.75 103 ALA A O 1
ATOM 783 N N . ILE A 1 104 ? -2.122 0.843 2.810 1.00 96.81 104 ILE A N 1
ATOM 784 C CA . ILE A 1 104 ? -1.988 -0.150 3.871 1.00 96.81 104 ILE A CA 1
ATOM 785 C C . ILE A 1 104 ? -0.591 0.036 4.452 1.00 96.81 104 ILE A C 1
ATOM 787 O O . ILE A 1 104 ? 0.390 0.097 3.710 1.00 96.81 104 ILE A O 1
ATOM 791 N N . SER A 1 105 ? -0.487 0.180 5.768 1.00 94.50 105 SER A N 1
ATOM 792 C CA . SER A 1 105 ? 0.801 0.372 6.433 1.00 94.50 105 SER A CA 1
ATOM 793 C C . SER A 1 105 ? 0.861 -0.379 7.749 1.00 94.50 105 SER A C 1
ATOM 795 O O . SER A 1 105 ? -0.154 -0.604 8.398 1.00 94.50 105 SER A O 1
ATOM 797 N N . GLU A 1 106 ? 2.066 -0.759 8.141 1.00 91.88 106 GLU A N 1
ATOM 798 C CA . GLU A 1 106 ? 2.352 -1.454 9.386 1.00 91.88 106 GLU A CA 1
ATOM 799 C C . GLU A 1 106 ? 3.556 -0.753 10.021 1.00 91.88 106 GLU A C 1
ATOM 801 O O . GLU A 1 106 ? 4.532 -0.443 9.333 1.00 91.88 106 GLU A O 1
ATOM 806 N N . TYR A 1 107 ? 3.489 -0.448 11.318 1.00 86.06 107 TYR A N 1
ATOM 807 C CA . TYR A 1 107 ? 4.577 0.236 12.016 1.00 86.06 107 TYR A CA 1
ATOM 808 C C . TYR A 1 107 ? 4.961 -0.511 13.280 1.00 86.06 107 TYR A C 1
ATOM 810 O O . TYR A 1 107 ? 4.164 -0.611 14.210 1.00 86.06 107 TYR A O 1
ATOM 818 N N . HIS A 1 108 ? 6.228 -0.922 13.351 1.00 85.06 108 HIS A N 1
ATOM 819 C CA . HIS A 1 108 ? 6.810 -1.473 14.568 1.00 85.06 108 HIS A CA 1
ATOM 820 C C . HIS A 1 108 ? 8.061 -0.691 14.950 1.00 85.06 108 HIS A C 1
ATOM 822 O O . HIS A 1 108 ? 8.980 -0.567 14.137 1.00 85.06 108 HIS A O 1
ATOM 828 N N . PRO A 1 109 ? 8.157 -0.206 16.199 1.00 82.94 109 PRO A N 1
ATOM 829 C CA . PRO A 1 109 ? 9.324 0.545 16.651 1.00 82.94 109 PRO A CA 1
ATOM 830 C C . PRO A 1 109 ? 10.589 -0.321 16.713 1.00 82.94 109 PRO A C 1
ATOM 832 O O . PRO A 1 109 ? 11.702 0.201 16.645 1.00 82.94 109 PRO A O 1
ATOM 835 N N . LY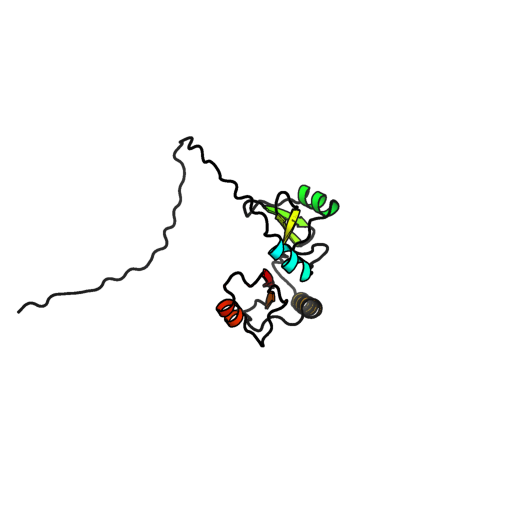S A 1 110 ? 10.435 -1.643 16.868 1.00 86.56 110 LYS A N 1
ATOM 836 C CA . LYS A 1 110 ? 11.533 -2.611 16.876 1.00 86.56 110 LYS A CA 1
ATOM 837 C C . LYS A 1 110 ? 11.092 -3.909 16.216 1.00 86.56 110 LYS A C 1
ATOM 839 O O . LYS A 1 110 ? 10.225 -4.596 16.741 1.00 86.56 110 LYS A O 1
ATOM 844 N N . TRP A 1 111 ? 11.774 -4.276 15.138 1.00 85.25 111 TRP A N 1
ATOM 845 C CA . TRP A 1 111 ? 11.670 -5.599 14.536 1.00 85.25 111 TRP A CA 1
ATOM 846 C C . TRP A 1 111 ? 12.899 -6.449 14.905 1.00 85.25 111 TRP A C 1
ATOM 848 O O . TRP A 1 111 ? 14.034 -6.038 14.639 1.00 85.25 111 TRP A O 1
ATOM 858 N N . PRO A 1 112 ? 12.726 -7.649 15.487 1.00 90.38 112 PRO A N 1
ATOM 859 C CA . PRO A 1 112 ? 13.781 -8.649 15.570 1.00 90.38 112 PRO A CA 1
ATOM 860 C C . PRO A 1 112 ? 14.341 -8.967 14.180 1.00 90.38 112 PRO A C 1
ATOM 862 O O . PRO A 1 112 ? 13.593 -9.121 13.216 1.00 90.38 112 PRO A O 1
ATOM 865 N N . LYS A 1 113 ? 15.661 -9.165 14.080 1.00 89.00 113 LYS A N 1
ATOM 866 C CA . LYS A 1 113 ? 16.345 -9.459 12.805 1.00 89.00 113 LYS A CA 1
ATOM 867 C C . LYS A 1 113 ? 15.710 -10.618 12.030 1.00 89.00 113 LYS A C 1
ATOM 869 O O . LYS A 1 113 ? 15.676 -10.576 10.805 1.00 89.00 113 LYS A O 1
ATOM 874 N N . LYS A 1 114 ? 15.234 -11.652 12.734 1.00 92.62 114 LYS A N 1
ATOM 875 C CA . LYS A 1 114 ? 14.539 -12.786 12.113 1.00 92.62 114 LYS A CA 1
ATOM 876 C C . LYS A 1 114 ? 13.253 -12.331 11.420 1.00 92.62 114 LYS A C 1
ATOM 878 O O . LYS A 1 114 ? 13.083 -12.636 10.253 1.00 92.62 114 LYS A O 1
ATOM 883 N N . GLN A 1 115 ? 12.421 -11.545 12.096 1.00 89.25 115 GLN A N 1
ATOM 884 C CA . GLN A 1 115 ? 11.160 -11.069 11.532 1.00 89.25 115 GLN A CA 1
ATOM 885 C C . GLN A 1 115 ? 11.379 -10.149 10.324 1.00 89.25 115 GLN A C 1
ATOM 887 O O . GLN A 1 115 ? 10.678 -10.290 9.335 1.00 89.25 115 GLN A O 1
ATOM 892 N N . VAL A 1 116 ? 12.409 -9.288 10.342 1.00 89.12 116 VAL A N 1
ATOM 893 C CA . VAL A 1 116 ? 12.774 -8.495 9.149 1.00 89.12 116 VAL A CA 1
ATOM 894 C C . VAL A 1 116 ? 13.127 -9.405 7.972 1.00 89.12 116 VAL A C 1
ATOM 896 O O . VAL A 1 116 ? 12.683 -9.168 6.857 1.00 89.12 116 VAL A O 1
ATOM 899 N N . LYS A 1 117 ? 13.925 -10.455 8.202 1.00 89.94 117 LYS A N 1
ATOM 900 C CA . LYS A 1 117 ? 14.292 -11.410 7.146 1.00 89.94 117 LYS A CA 1
ATOM 901 C C . LYS A 1 117 ? 13.088 -12.184 6.622 1.00 89.94 117 LYS A C 1
ATOM 903 O O . LYS A 1 117 ? 12.985 -12.365 5.415 1.00 89.94 117 LYS A O 1
ATOM 908 N N . ASP A 1 118 ? 12.215 -12.625 7.521 1.00 91.81 118 ASP A N 1
ATOM 909 C CA . ASP A 1 118 ? 10.993 -13.337 7.161 1.00 91.81 118 ASP A CA 1
ATOM 910 C C . ASP A 1 118 ? 10.085 -12.426 6.316 1.00 91.81 118 ASP A C 1
ATOM 912 O O . ASP A 1 118 ? 9.618 -12.856 5.269 1.00 91.81 118 ASP A O 1
ATOM 916 N N . LEU A 1 119 ? 9.938 -11.148 6.692 1.00 89.81 119 LEU A N 1
ATOM 917 C CA . LEU A 1 119 ? 9.156 -10.150 5.953 1.00 89.81 119 LEU A CA 1
ATOM 918 C C . LEU A 1 119 ? 9.743 -9.855 4.565 1.00 89.81 119 LEU A C 1
ATOM 920 O O . LEU A 1 119 ? 9.017 -9.846 3.575 1.00 89.81 119 LEU A O 1
ATOM 924 N N . VAL A 1 120 ? 11.067 -9.672 4.469 1.00 89.00 120 VAL A N 1
ATOM 925 C CA . VAL A 1 120 ? 11.762 -9.537 3.174 1.00 89.00 120 VAL A CA 1
ATOM 926 C C . VAL A 1 120 ? 11.507 -10.766 2.305 1.00 89.00 120 VAL A C 1
ATOM 928 O O . VAL A 1 120 ? 11.245 -10.624 1.112 1.00 89.00 120 VAL A O 1
ATOM 931 N N . GLY A 1 121 ? 11.594 -11.965 2.888 1.00 90.25 121 GLY A N 1
ATOM 932 C CA . GLY A 1 121 ? 11.341 -13.226 2.196 1.00 90.25 121 GLY A CA 1
ATOM 933 C C . GLY A 1 121 ? 9.902 -13.334 1.700 1.00 90.25 121 GLY A C 1
ATOM 934 O O . GLY A 1 121 ? 9.694 -13.626 0.528 1.00 90.25 121 GLY A O 1
ATOM 935 N N . GLU A 1 122 ? 8.924 -13.030 2.553 1.00 90.88 122 GLU A N 1
ATOM 936 C CA . GLU A 1 122 ? 7.497 -13.001 2.215 1.00 90.88 122 GLU A CA 1
ATOM 937 C C . GLU A 1 122 ? 7.229 -12.041 1.051 1.00 90.88 122 GLU A C 1
ATOM 939 O O . GLU A 1 122 ? 6.631 -12.431 0.050 1.00 90.88 122 GLU A O 1
ATOM 944 N N . PHE A 1 123 ? 7.747 -10.813 1.131 1.00 89.62 123 PHE A N 1
ATOM 945 C CA . PHE A 1 123 ? 7.556 -9.811 0.083 1.00 89.62 123 PHE A CA 1
ATOM 946 C C . PHE A 1 123 ? 8.272 -10.219 -1.202 1.00 89.62 123 PHE A C 1
ATOM 948 O O . PHE A 1 123 ? 7.741 -10.021 -2.287 1.00 89.62 123 PHE A O 1
ATOM 955 N N . THR A 1 124 ? 9.444 -10.845 -1.098 1.00 87.75 124 THR A N 1
ATOM 956 C CA . THR A 1 124 ? 10.164 -11.344 -2.273 1.00 87.75 124 THR A CA 1
ATOM 957 C C . THR A 1 124 ? 9.431 -12.505 -2.938 1.00 87.75 124 THR A C 1
ATOM 959 O O . THR A 1 124 ? 9.406 -12.590 -4.158 1.00 87.75 124 THR A O 1
ATOM 962 N N . LEU A 1 125 ? 8.805 -13.399 -2.174 1.00 89.19 125 LEU A N 1
ATOM 963 C CA . LEU A 1 125 ? 8.029 -14.504 -2.738 1.00 89.19 125 LEU A CA 1
ATOM 964 C C . LEU A 1 125 ? 6.689 -14.030 -3.319 1.00 89.19 125 LEU A C 1
ATOM 966 O O . LEU A 1 125 ? 6.274 -14.540 -4.355 1.00 89.19 125 LEU A O 1
ATOM 970 N N . GLY A 1 126 ? 6.032 -13.052 -2.686 1.00 86.00 126 GLY A N 1
ATOM 971 C CA . GLY A 1 126 ? 4.734 -12.530 -3.127 1.00 86.00 126 GLY A CA 1
ATOM 972 C C . GLY A 1 126 ? 4.817 -11.508 -4.263 1.00 86.00 126 GLY A C 1
ATOM 973 O O . GLY A 1 126 ? 3.983 -11.510 -5.163 1.00 86.00 126 GLY A O 1
ATOM 974 N N . PHE A 1 127 ? 5.838 -10.650 -4.247 1.00 85.75 127 PHE A N 1
ATOM 975 C CA . PHE A 1 127 ? 5.984 -9.503 -5.153 1.00 85.75 127 PHE A CA 1
ATOM 976 C C . PHE A 1 127 ? 7.239 -9.593 -6.040 1.00 85.75 127 PHE A C 1
ATOM 978 O O . PHE A 1 127 ? 7.532 -8.688 -6.828 1.00 85.75 127 PHE A O 1
ATOM 985 N N . GLY A 1 128 ? 7.997 -10.689 -5.923 1.00 85.81 128 GLY A N 1
ATOM 986 C CA . GLY A 1 128 ? 9.320 -10.894 -6.516 1.00 85.81 128 GLY A CA 1
ATOM 987 C C . GLY A 1 128 ? 10.394 -9.979 -5.899 1.00 85.81 128 GLY A C 1
ATOM 988 O O . GLY A 1 128 ? 10.159 -9.305 -4.902 1.00 85.81 128 GLY A O 1
ATOM 989 N N . PHE A 1 129 ? 11.586 -9.904 -6.493 1.00 85.00 129 PHE A N 1
ATOM 990 C CA . PHE A 1 129 ? 12.680 -9.074 -5.973 1.00 85.00 129 PHE A CA 1
ATOM 991 C C . PHE A 1 129 ? 12.363 -7.565 -5.943 1.00 85.00 129 PHE A C 1
ATOM 993 O O . PHE A 1 129 ? 11.656 -7.079 -6.840 1.00 85.00 129 PHE A O 1
ATOM 1000 N N . PRO A 1 130 ? 12.885 -6.828 -4.936 1.00 84.38 130 PRO A N 1
ATOM 1001 C CA . PRO A 1 130 ? 12.804 -5.373 -4.897 1.00 84.38 130 PRO A CA 1
ATOM 1002 C C . PRO A 1 130 ? 13.584 -4.759 -6.062 1.00 84.38 130 PRO A C 1
ATOM 1004 O O . PRO A 1 130 ? 14.523 -5.350 -6.591 1.00 84.38 130 PRO A O 1
ATOM 1007 N N . THR A 1 131 ? 13.220 -3.537 -6.432 1.00 78.69 131 THR A N 1
ATOM 1008 C CA . THR A 1 131 ? 13.984 -2.734 -7.390 1.00 78.69 131 THR A CA 1
ATOM 1009 C C . THR A 1 131 ? 15.378 -2.423 -6.847 1.00 78.69 131 THR A C 1
ATOM 1011 O O . THR A 1 131 ? 15.541 -2.163 -5.653 1.00 78.69 131 THR A O 1
ATOM 1014 N N . ALA A 1 132 ? 16.386 -2.403 -7.726 1.00 65.69 132 ALA A N 1
ATOM 1015 C CA . ALA A 1 132 ? 17.795 -2.194 -7.362 1.00 65.69 132 ALA A CA 1
ATOM 1016 C C . ALA A 1 132 ? 18.091 -0.856 -6.669 1.00 65.69 132 ALA A C 1
ATOM 1018 O O . ALA A 1 132 ? 19.175 -0.649 -6.118 1.00 65.69 132 ALA A O 1
ATOM 1019 N N . THR A 1 133 ? 17.128 0.064 -6.656 1.00 62.03 133 THR A N 1
ATOM 1020 C CA . THR A 1 133 ? 17.234 1.345 -5.963 1.00 62.03 133 THR A CA 1
ATOM 1021 C C . THR A 1 133 ? 17.027 1.168 -4.456 1.00 62.03 133 THR A C 1
ATOM 1023 O O . THR A 1 133 ? 16.039 1.614 -3.874 1.00 62.03 133 THR A O 1
ATOM 1026 N N . ALA A 1 134 ? 17.988 0.534 -3.784 1.00 60.34 134 ALA A N 1
ATOM 1027 C CA . ALA A 1 134 ? 18.072 0.568 -2.329 1.00 60.34 134 ALA A CA 1
ATOM 1028 C C . ALA A 1 134 ? 18.524 1.973 -1.891 1.00 60.34 134 ALA A C 1
ATOM 1030 O O . ALA A 1 134 ? 19.715 2.271 -1.783 1.00 60.34 134 ALA A O 1
ATOM 1031 N N . HIS A 1 135 ? 17.573 2.880 -1.651 1.00 61.44 135 HIS A N 1
ATOM 1032 C CA . HIS A 1 135 ? 17.884 4.162 -1.016 1.00 61.44 135 HIS A CA 1
ATOM 1033 C C . HIS A 1 135 ? 18.144 3.934 0.479 1.00 61.44 135 HIS A C 1
ATOM 1035 O O . HIS A 1 135 ? 17.249 4.023 1.321 1.00 61.44 135 HIS A O 1
ATOM 1041 N N . GLY A 1 136 ? 19.393 3.610 0.814 1.00 70.62 136 GLY A N 1
ATOM 1042 C CA . GLY A 1 136 ? 19.814 3.340 2.185 1.00 70.62 136 GLY A CA 1
ATOM 1043 C C . GLY A 1 136 ? 19.319 1.982 2.685 1.00 70.62 136 GLY A C 1
ATOM 1044 O O . GLY A 1 136 ? 19.690 0.949 2.142 1.00 70.62 136 GLY A O 1
ATOM 1045 N N . ARG A 1 137 ? 18.515 1.980 3.756 1.00 76.50 137 ARG A N 1
ATOM 1046 C CA . ARG A 1 137 ? 17.980 0.759 4.401 1.00 76.50 137 ARG A CA 1
ATOM 1047 C C . ARG A 1 137 ? 16.538 0.435 3.994 1.00 76.50 137 ARG A C 1
ATOM 1049 O O . ARG A 1 137 ? 15.888 -0.327 4.696 1.00 76.50 137 ARG A O 1
ATOM 1056 N N . THR A 1 138 ? 16.042 1.061 2.927 1.00 82.62 138 THR A N 1
ATOM 1057 C CA . THR A 1 138 ? 14.667 0.883 2.447 1.00 82.62 138 THR A CA 1
ATOM 1058 C C . THR A 1 138 ? 14.649 0.017 1.196 1.00 82.62 138 THR A C 1
ATOM 1060 O O . THR A 1 138 ? 15.430 0.272 0.275 1.00 82.62 138 THR A O 1
ATOM 1063 N N . LEU A 1 139 ? 13.743 -0.956 1.145 1.00 85.12 139 LEU A N 1
ATOM 1064 C CA . LEU A 1 139 ? 13.458 -1.726 -0.065 1.00 85.12 139 LEU A CA 1
ATOM 1065 C C . LEU A 1 139 ? 12.215 -1.169 -0.762 1.00 85.12 139 LEU A C 1
ATOM 1067 O O . LEU A 1 139 ? 11.235 -0.810 -0.105 1.00 85.12 139 LEU A O 1
ATOM 1071 N N . TYR A 1 140 ? 12.264 -1.108 -2.094 1.00 87.00 140 TYR A N 1
ATOM 1072 C CA . TYR A 1 140 ? 11.178 -0.580 -2.916 1.00 87.00 140 TYR A CA 1
ATOM 1073 C C . TYR A 1 140 ? 10.757 -1.571 -3.991 1.00 87.00 140 TYR A C 1
ATOM 1075 O O . TYR A 1 140 ? 11.601 -2.113 -4.702 1.00 87.00 140 TYR A O 1
ATOM 1083 N N . TRP A 1 141 ? 9.449 -1.701 -4.185 1.00 89.62 141 TRP A N 1
ATOM 1084 C CA . TRP A 1 141 ? 8.849 -2.279 -5.383 1.00 89.62 141 TRP A CA 1
ATOM 1085 C C . TRP A 1 141 ? 8.019 -1.192 -6.053 1.00 89.62 141 TRP A C 1
ATOM 1087 O O . TRP A 1 141 ? 7.112 -0.647 -5.423 1.00 89.62 141 TRP A O 1
ATOM 1097 N N . PHE A 1 142 ? 8.344 -0.863 -7.301 1.00 88.69 142 PHE A N 1
ATOM 1098 C CA . PHE A 1 142 ? 7.618 0.126 -8.096 1.00 88.69 142 PHE A CA 1
ATOM 1099 C C . PHE A 1 142 ? 6.769 -0.583 -9.149 1.00 88.69 142 PHE A C 1
ATOM 1101 O O . PHE A 1 142 ? 7.240 -1.527 -9.787 1.00 88.69 142 PHE A O 1
ATOM 1108 N N . TYR A 1 143 ? 5.541 -0.107 -9.337 1.00 88.38 143 TYR A N 1
ATOM 1109 C CA . TYR A 1 143 ? 4.604 -0.652 -10.312 1.00 88.38 143 TYR A CA 1
ATOM 1110 C C . TYR A 1 143 ? 4.081 0.445 -11.234 1.00 88.38 143 TYR A C 1
ATOM 1112 O O . TYR A 1 143 ? 3.714 1.528 -10.768 1.00 88.38 143 TYR A O 1
ATOM 1120 N N . SER A 1 144 ? 4.028 0.142 -12.526 1.00 86.62 144 SER A N 1
ATOM 1121 C CA . SER A 1 144 ? 3.279 0.873 -13.543 1.00 86.62 144 SER A CA 1
ATOM 1122 C C . SER A 1 144 ? 2.022 0.094 -13.948 1.00 86.62 144 SER A C 1
ATOM 1124 O O . SER A 1 144 ? 1.753 -0.981 -13.406 1.00 86.62 144 SER A O 1
ATOM 1126 N N . ALA A 1 145 ? 1.256 0.631 -14.901 1.00 82.19 145 ALA A N 1
ATOM 1127 C CA . ALA A 1 145 ? 0.108 -0.065 -15.487 1.00 82.19 145 ALA A CA 1
ATOM 1128 C C . ALA A 1 145 ? 0.489 -1.418 -16.122 1.00 82.19 145 ALA A C 1
ATOM 1130 O O . ALA A 1 145 ? -0.287 -2.367 -16.057 1.00 82.19 145 ALA A O 1
ATOM 1131 N N . ASP A 1 146 ? 1.714 -1.543 -16.644 1.00 78.31 146 ASP A N 1
ATOM 1132 C CA . ASP A 1 146 ? 2.227 -2.776 -17.261 1.00 78.31 146 ASP A CA 1
ATOM 1133 C C . ASP A 1 146 ? 2.762 -3.797 -16.239 1.00 78.31 146 ASP A C 1
ATOM 1135 O O . ASP A 1 146 ? 3.219 -4.884 -16.598 1.00 78.31 146 ASP A O 1
ATOM 1139 N N . GLY A 1 147 ? 2.714 -3.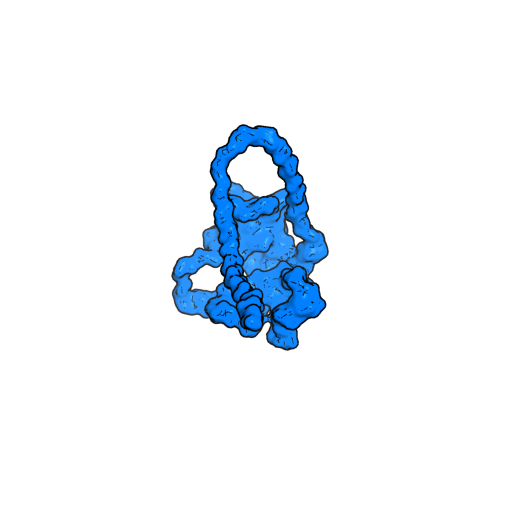463 -14.947 1.00 81.94 147 GLY A N 1
ATOM 1140 C CA . GLY A 1 147 ? 3.188 -4.304 -13.858 1.00 81.94 147 GLY A CA 1
ATOM 1141 C C . GLY A 1 147 ? 4.460 -3.770 -13.208 1.00 81.94 147 GLY A C 1
ATOM 1142 O O . GLY A 1 147 ? 4.655 -2.569 -13.035 1.00 81.94 147 GLY A O 1
ATOM 1143 N N . ARG A 1 148 ? 5.313 -4.673 -12.726 1.00 81.38 148 ARG A N 1
ATOM 1144 C CA . ARG A 1 148 ? 6.472 -4.298 -11.908 1.00 81.38 148 ARG A CA 1
ATOM 1145 C C . ARG A 1 148 ? 7.617 -3.748 -12.759 1.00 81.38 148 ARG A C 1
ATOM 1147 O O . ARG A 1 148 ? 8.038 -4.393 -13.714 1.00 81.38 148 ARG A O 1
ATOM 1154 N N . LEU A 1 149 ? 8.215 -2.648 -12.308 1.00 76.62 149 LEU A N 1
ATOM 1155 C CA . LEU A 1 149 ? 9.458 -2.116 -12.867 1.00 76.62 149 LEU A CA 1
ATOM 1156 C C . LEU A 1 149 ? 10.657 -2.909 -12.310 1.00 76.62 149 LEU A C 1
ATOM 1158 O O . LEU A 1 149 ? 10.846 -2.962 -11.096 1.00 76.62 149 LEU A O 1
ATOM 1162 N N . LEU A 1 150 ? 11.433 -3.566 -13.178 1.00 67.94 150 LEU A N 1
ATOM 1163 C CA . LEU A 1 150 ? 12.602 -4.400 -12.841 1.00 67.94 150 LEU A CA 1
ATOM 1164 C C . LEU A 1 150 ? 13.932 -3.712 -13.191 1.00 67.94 150 LEU A C 1
ATOM 1166 O O . LEU A 1 150 ? 13.934 -2.653 -13.799 1.00 67.94 150 LEU A O 1
ATOM 1170 N N . GLU A 1 151 ? 15.069 -4.322 -12.830 1.00 62.59 151 GLU A N 1
ATOM 1171 C CA . GLU A 1 151 ? 16.422 -3.798 -13.109 1.00 62.59 151 GLU A CA 1
ATOM 1172 C C . GLU A 1 151 ? 16.678 -3.399 -14.571 1.00 62.59 151 GLU A C 1
ATOM 1174 O O . GLU A 1 151 ? 17.398 -2.428 -14.793 1.00 62.59 151 GLU A O 1
ATOM 1179 N N . GLU A 1 152 ? 16.093 -4.101 -15.550 1.00 52.09 152 GLU A N 1
ATOM 1180 C CA . GLU A 1 152 ? 16.304 -3.816 -16.981 1.00 52.09 152 GLU A CA 1
ATOM 1181 C C . GLU A 1 152 ? 15.794 -2.426 -17.407 1.00 52.09 152 GLU A C 1
ATOM 1183 O O . GLU A 1 152 ? 16.318 -1.855 -18.360 1.00 52.09 152 GLU A O 1
ATOM 1188 N N . VAL A 1 153 ? 14.836 -1.848 -16.670 1.00 61.22 153 VAL A N 1
ATOM 1189 C CA . VAL A 1 153 ? 14.371 -0.463 -16.837 1.00 61.22 153 VAL A CA 1
ATOM 1190 C C . VAL A 1 153 ? 14.404 0.209 -15.469 1.00 61.22 153 VAL A C 1
ATOM 1192 O O . VAL A 1 153 ? 13.513 0.011 -14.639 1.00 61.22 153 VAL A O 1
ATOM 1195 N N . SER A 1 154 ? 15.439 1.009 -15.191 1.00 70.62 154 SER A N 1
ATOM 1196 C CA . SER A 1 154 ? 15.525 1.670 -13.890 1.00 70.62 154 SER A CA 1
ATOM 1197 C C . SER A 1 154 ? 14.308 2.583 -13.672 1.00 70.62 154 SER A C 1
ATOM 1199 O O . SER A 1 154 ? 13.805 3.209 -14.605 1.00 70.62 154 SER A O 1
ATOM 1201 N N . TYR A 1 155 ? 13.840 2.712 -12.422 1.00 75.25 155 TYR A N 1
ATOM 1202 C CA . TYR A 1 155 ? 12.740 3.629 -12.066 1.00 75.25 155 TYR A CA 1
ATOM 1203 C C . TYR A 1 155 ? 12.955 5.044 -12.632 1.00 75.25 155 TYR A C 1
ATOM 1205 O O . TYR A 1 155 ? 12.004 5.706 -13.046 1.00 75.25 155 TYR A O 1
ATOM 1213 N N . LYS A 1 156 ? 14.212 5.512 -12.651 1.00 77.50 156 LYS A N 1
ATOM 1214 C CA . LYS A 1 156 ? 14.557 6.833 -13.181 1.00 77.50 156 LYS A CA 1
ATOM 1215 C C . LYS A 1 156 ? 14.312 6.910 -14.682 1.00 77.50 156 LYS A C 1
ATOM 1217 O O . LYS A 1 156 ? 13.694 7.875 -15.114 1.00 77.50 156 LYS A O 1
ATOM 1222 N N . ASP A 1 157 ? 14.753 5.908 -15.434 1.00 81.12 157 ASP A N 1
ATOM 1223 C CA . ASP A 1 157 ? 14.597 5.866 -16.891 1.00 81.12 157 ASP A CA 1
ATOM 1224 C C . ASP A 1 157 ? 13.117 5.789 -17.263 1.00 81.12 157 ASP A C 1
ATOM 1226 O O . ASP A 1 157 ? 12.628 6.615 -18.031 1.00 81.12 157 ASP A O 1
ATOM 1230 N N . TYR A 1 158 ? 12.362 4.928 -16.575 1.00 81.06 158 TYR A N 1
ATOM 1231 C CA . TYR A 1 158 ? 10.920 4.811 -16.772 1.00 81.06 158 TYR A CA 1
ATOM 1232 C C . TYR A 1 158 ? 10.177 6.136 -16.538 1.00 81.06 158 TYR A C 1
ATOM 1234 O O . TYR A 1 158 ? 9.347 6.546 -17.349 1.00 81.06 158 TYR A O 1
ATOM 1242 N N . VAL A 1 159 ? 10.482 6.841 -15.441 1.00 82.12 159 VAL A N 1
ATOM 1243 C CA . VAL A 1 159 ? 9.854 8.133 -15.118 1.00 82.12 159 VAL A CA 1
ATOM 1244 C C . VAL A 1 159 ? 10.303 9.251 -16.064 1.00 82.12 159 VAL A C 1
ATOM 1246 O O . VAL A 1 159 ? 9.510 10.151 -16.342 1.00 82.12 159 VAL A O 1
ATOM 1249 N N . MET A 1 160 ? 11.542 9.223 -16.562 1.00 83.00 160 MET A N 1
ATOM 1250 C CA . MET A 1 160 ? 12.001 10.178 -17.579 1.00 83.00 160 MET A CA 1
ATOM 1251 C C . MET A 1 160 ? 11.246 10.001 -18.900 1.00 83.00 160 MET A C 1
ATOM 1253 O O . MET A 1 160 ? 10.903 10.998 -19.529 1.00 83.00 160 MET A O 1
ATOM 1257 N N . GLU A 1 161 ? 10.958 8.760 -19.291 1.00 84.38 161 GLU A N 1
ATOM 1258 C CA . GLU A 1 161 ? 10.265 8.437 -20.542 1.00 84.38 161 GLU A CA 1
ATOM 1259 C C . GLU A 1 161 ? 8.742 8.633 -20.459 1.00 84.38 161 GLU A C 1
ATOM 1261 O O . GLU A 1 161 ? 8.136 9.155 -21.392 1.00 84.38 161 GLU A O 1
ATOM 1266 N N . HIS A 1 162 ? 8.120 8.262 -19.334 1.00 80.62 162 HIS A N 1
ATOM 1267 C CA . HIS A 1 162 ? 6.656 8.177 -19.200 1.00 80.62 162 HIS A CA 1
ATOM 1268 C C . HIS A 1 162 ? 6.057 9.241 -18.261 1.00 80.62 162 HIS A C 1
ATOM 1270 O O . HIS A 1 162 ? 4.839 9.344 -18.115 1.00 80.62 162 HIS A O 1
ATOM 1276 N N . GLY A 1 163 ? 6.900 10.053 -17.617 1.00 81.38 163 GLY A N 1
ATOM 1277 C CA . GLY A 1 163 ? 6.498 11.090 -16.669 1.00 81.38 163 GLY A CA 1
ATOM 1278 C C . GLY A 1 163 ? 6.298 10.587 -15.234 1.00 81.38 163 GLY A C 1
ATOM 1279 O O . GLY A 1 163 ? 6.177 9.402 -14.958 1.00 81.38 163 GLY A O 1
ATOM 1280 N N . LYS A 1 164 ? 6.242 11.512 -14.267 1.00 71.31 164 LYS A N 1
ATOM 1281 C CA . LYS A 1 164 ? 6.211 11.199 -12.819 1.00 71.31 164 LYS A CA 1
ATOM 1282 C C . LYS A 1 164 ? 4.978 10.411 -12.351 1.00 71.31 164 LYS A C 1
ATOM 1284 O O . LYS A 1 164 ? 5.041 9.755 -11.316 1.00 71.31 164 LYS A O 1
ATOM 1289 N N . TYR A 1 165 ? 3.872 10.495 -13.082 1.00 75.94 165 TYR A N 1
ATOM 1290 C CA . TYR A 1 165 ? 2.605 9.846 -12.730 1.00 75.94 165 TYR A CA 1
ATOM 1291 C C . TYR A 1 165 ? 2.451 8.443 -13.337 1.00 75.94 165 TYR A C 1
ATOM 1293 O O . TYR A 1 165 ? 1.405 7.827 -13.171 1.00 75.94 165 TYR A O 1
ATOM 1301 N N . SER A 1 166 ? 3.477 7.934 -14.029 1.00 80.69 166 SER A N 1
ATOM 1302 C CA . SER A 1 166 ? 3.468 6.599 -14.637 1.00 80.69 166 SER A CA 1
ATOM 1303 C C . SER A 1 166 ? 3.663 5.465 -13.623 1.00 80.69 166 SER A C 1
ATOM 1305 O O . SER A 1 166 ? 3.368 4.309 -13.926 1.00 80.69 166 SER A O 1
ATOM 1307 N N . VAL A 1 167 ? 4.150 5.784 -12.418 1.00 83.44 167 VAL A N 1
ATOM 1308 C CA . VAL A 1 167 ? 4.171 4.863 -11.278 1.00 83.44 167 VAL A CA 1
ATOM 1309 C C . VAL A 1 167 ? 2.846 4.970 -10.542 1.00 83.44 167 VAL A C 1
ATO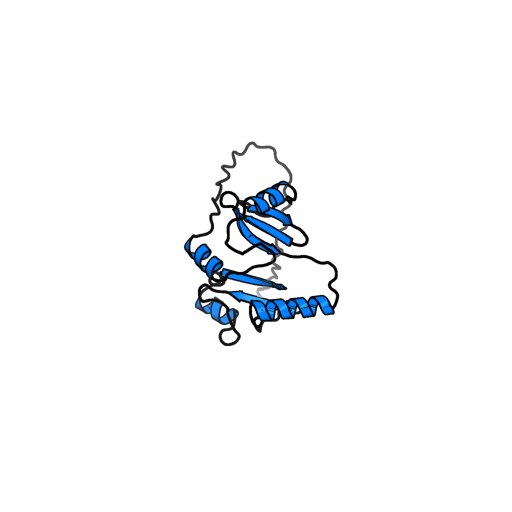M 1311 O O . VAL A 1 167 ? 2.515 6.019 -9.989 1.00 83.44 167 VAL A O 1
ATOM 1314 N N . ILE A 1 168 ? 2.112 3.864 -10.520 1.00 87.44 168 ILE A N 1
ATOM 1315 C CA . ILE A 1 168 ? 0.733 3.802 -10.029 1.00 87.44 168 ILE A CA 1
ATOM 1316 C C . ILE A 1 168 ? 0.629 3.202 -8.625 1.00 87.44 168 ILE A C 1
ATOM 1318 O O . ILE A 1 168 ? -0.331 3.474 -7.909 1.00 87.44 168 ILE A O 1
ATOM 1322 N N . ALA A 1 169 ? 1.624 2.413 -8.205 1.00 86.69 169 ALA A N 1
ATOM 1323 C CA . ALA A 1 169 ? 1.689 1.848 -6.863 1.00 86.69 169 ALA A CA 1
ATOM 1324 C C . ALA A 1 169 ? 3.134 1.589 -6.424 1.00 86.69 169 ALA A C 1
ATOM 1326 O O . ALA A 1 169 ? 4.039 1.379 -7.238 1.00 86.69 169 ALA A O 1
ATOM 1327 N N . THR A 1 170 ? 3.342 1.574 -5.107 1.00 88.12 170 THR A N 1
ATOM 1328 C CA . THR A 1 170 ? 4.644 1.286 -4.502 1.00 88.12 170 THR A CA 1
ATOM 1329 C C . THR A 1 170 ? 4.499 0.466 -3.234 1.00 88.12 170 THR A C 1
ATOM 1331 O O . THR A 1 170 ? 3.645 0.776 -2.405 1.00 88.12 170 THR A O 1
ATOM 1334 N N . ILE A 1 171 ? 5.398 -0.495 -3.035 1.00 86.44 171 ILE A N 1
ATOM 1335 C CA . ILE A 1 171 ? 5.631 -1.124 -1.730 1.00 86.44 171 ILE A CA 1
ATOM 1336 C C . ILE A 1 171 ? 6.944 -0.577 -1.186 1.00 86.44 171 ILE A C 1
ATOM 1338 O O . ILE A 1 171 ? 7.950 -0.544 -1.900 1.00 86.44 171 ILE A O 1
ATOM 1342 N N . LYS A 1 172 ? 6.922 -0.145 0.075 1.00 88.19 172 LYS A N 1
ATOM 1343 C CA . LYS A 1 172 ? 8.076 0.397 0.788 1.00 88.19 172 LYS A CA 1
ATOM 1344 C C . LYS A 1 172 ? 8.229 -0.329 2.119 1.00 88.19 172 LYS A C 1
ATOM 1346 O O . LYS A 1 172 ? 7.265 -0.389 2.881 1.00 88.19 172 LYS A O 1
ATOM 1351 N N . MET A 1 173 ? 9.434 -0.821 2.393 1.00 84.31 173 MET A N 1
ATOM 1352 C CA . MET A 1 173 ? 9.799 -1.456 3.662 1.00 84.31 173 MET A CA 1
ATOM 1353 C C . MET A 1 173 ? 11.058 -0.826 4.240 1.00 84.31 173 MET A C 1
ATOM 1355 O O . MET A 1 173 ? 12.049 -0.718 3.481 1.00 84.31 173 MET A O 1
#

Foldseek 3Di:
DDDDDDDDDDDDPDDDDDDDDDDDDPPPPPPPPPLPDDDPVLLVLQVVQQDDDDVDTASDADDPVVVVQCVVFWDDDDDPQWTWGDDPQWIWIAGPPRRGTHDIDGDDPDDDPVRVVVVQVVCCVSQNAFEPPPPDPKTKWWAFSVGTDHPVQHPVNCCVVPNPPRTSDMDMD

pLDDT: mean 78.27, std 20.85, range [28.2, 98.38]

Sequence (173 aa):
MGKDMRRNKIVPLAILIAILFIGNTPLLSAASTVDSKIPQDLLKDVQALKLQRGDYVLGMPLTSEQLEVAKKHGLPKTASGTFRFKDGELQIVAEEGSNIVIAISEYHPKWPKKQVKDLVGEFTLGFGFPTATAHGRTLYWFYSADGRLLEEVSYKDYVMEHGKYSVIATIKM

Organism: NCBI:txid1156395